Protein AF-A0A507QS22-F1 (afdb_monomer_lite)

Organism: Monascus purpureus (NCBI:txid5098)

Structure (mmCIF, N/CA/C/O backbone):
data_AF-A0A507QS22-F1
#
_entry.id   AF-A0A507QS22-F1
#
loop_
_atom_site.group_PDB
_atom_site.id
_atom_site.type_symbol
_atom_site.label_atom_id
_atom_site.label_alt_id
_atom_site.label_comp_id
_atom_site.label_asym_id
_atom_site.label_entity_id
_atom_site.label_seq_id
_atom_site.pdbx_PDB_ins_code
_atom_site.Cartn_x
_atom_site.Cartn_y
_atom_site.Cartn_z
_atom_site.occupancy
_atom_site.B_iso_or_equiv
_atom_site.auth_seq_id
_atom_site.auth_comp_id
_atom_site.auth_asym_id
_atom_site.auth_atom_id
_atom_site.pdbx_PDB_model_num
ATOM 1 N N . MET A 1 1 ? -14.151 4.323 1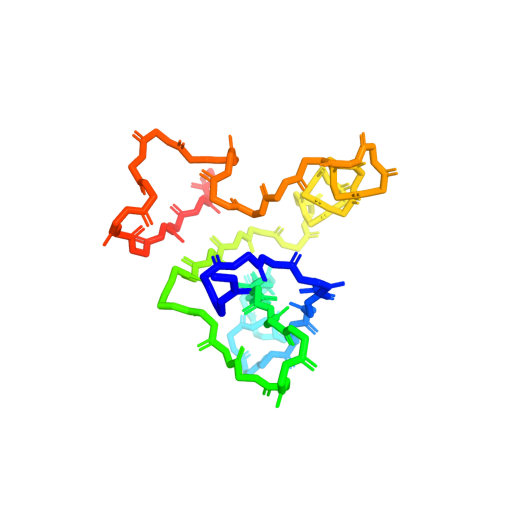4.320 1.00 65.12 1 MET A N 1
ATOM 2 C CA . MET A 1 1 ? -13.727 2.944 13.985 1.00 65.12 1 MET A CA 1
ATOM 3 C C . MET A 1 1 ? -13.560 2.679 12.482 1.00 65.12 1 MET A C 1
ATOM 5 O O . MET A 1 1 ? -12.996 1.648 12.152 1.00 65.12 1 MET A O 1
ATOM 9 N N . ASP A 1 2 ? -13.919 3.604 11.579 1.00 83.12 2 ASP A N 1
ATOM 10 C CA . ASP A 1 2 ? -13.703 3.429 10.124 1.00 83.12 2 ASP A CA 1
ATOM 11 C C . ASP A 1 2 ? -12.342 3.933 9.619 1.00 83.12 2 ASP A C 1
ATOM 13 O O . ASP A 1 2 ? -11.963 3.666 8.486 1.00 83.12 2 ASP A O 1
ATOM 17 N N . LYS A 1 3 ? -11.590 4.645 10.463 1.00 85.19 3 LYS A N 1
ATOM 18 C CA . LYS A 1 3 ? -10.261 5.179 10.132 1.00 85.19 3 LYS A CA 1
ATOM 19 C C . LYS A 1 3 ? -9.115 4.195 10.400 1.00 85.19 3 LYS A C 1
ATOM 21 O O . LYS A 1 3 ? -7.968 4.544 10.192 1.00 85.19 3 LYS A O 1
ATOM 26 N N . ARG A 1 4 ? -9.411 2.989 10.904 1.00 92.44 4 ARG A N 1
ATOM 27 C CA . ARG A 1 4 ? -8.387 1.997 11.253 1.00 92.44 4 ARG A CA 1
ATOM 28 C C . ARG A 1 4 ? -8.154 1.046 10.086 1.00 92.44 4 ARG A C 1
ATOM 30 O O . ARG A 1 4 ? -9.110 0.457 9.576 1.00 92.44 4 ARG A O 1
ATOM 37 N N . GLN A 1 5 ? -6.890 0.858 9.725 1.00 95.94 5 GLN A N 1
ATOM 38 C CA . GLN A 1 5 ? -6.477 -0.15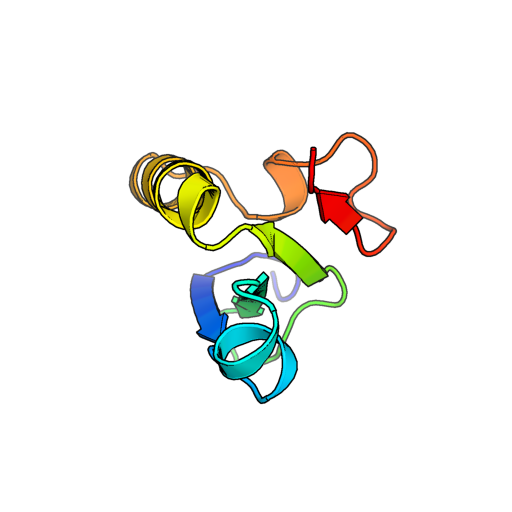3 8.762 1.00 95.94 5 GLN A CA 1
ATOM 39 C C . GLN A 1 5 ? -6.812 -1.561 9.274 1.00 95.94 5 GLN A C 1
ATOM 41 O O . GLN A 1 5 ? -6.649 -1.884 10.449 1.00 95.94 5 GLN A O 1
ATOM 46 N N . SER A 1 6 ? -7.326 -2.396 8.380 1.00 96.44 6 SER A N 1
ATOM 47 C CA . SER A 1 6 ? -7.634 -3.812 8.609 1.00 96.44 6 SER A CA 1
ATOM 48 C C . SER A 1 6 ? -6.926 -4.721 7.606 1.00 96.44 6 SER A C 1
ATOM 50 O O . SER A 1 6 ? -6.657 -5.870 7.933 1.00 96.44 6 SER A O 1
ATOM 52 N N . LEU A 1 7 ? -6.607 -4.216 6.412 1.00 96.62 7 LEU A N 1
ATOM 53 C CA . LEU A 1 7 ? -5.841 -4.919 5.384 1.00 96.62 7 LEU A CA 1
ATOM 54 C C . LEU A 1 7 ? -4.767 -3.991 4.807 1.00 96.62 7 LEU A C 1
ATOM 56 O O . LEU A 1 7 ? -5.004 -2.790 4.657 1.00 96.62 7 LEU A O 1
ATOM 60 N N . LEU A 1 8 ? -3.626 -4.572 4.439 1.00 96.94 8 LEU A N 1
ATOM 61 C CA . LEU A 1 8 ? -2.612 -3.953 3.588 1.00 96.94 8 LEU A CA 1
ATOM 62 C C . LEU A 1 8 ? -2.708 -4.571 2.188 1.00 96.94 8 LEU A C 1
ATOM 64 O O . LEU A 1 8 ? -2.649 -5.793 2.057 1.00 96.94 8 LEU A O 1
ATOM 68 N N . ILE A 1 9 ? -2.843 -3.741 1.155 1.00 96.19 9 ILE A N 1
ATOM 69 C CA . ILE A 1 9 ? -2.844 -4.168 -0.249 1.00 96.19 9 ILE A CA 1
ATOM 70 C C . ILE A 1 9 ? -1.607 -3.624 -0.954 1.00 96.19 9 ILE A C 1
ATOM 72 O O . ILE A 1 9 ? -1.298 -2.438 -0.850 1.00 96.19 9 ILE A O 1
ATOM 76 N N . LEU A 1 10 ? -0.941 -4.496 -1.709 1.00 95.06 10 LEU A N 1
ATOM 77 C CA . LEU A 1 10 ? 0.166 -4.157 -2.596 1.00 95.06 10 LEU A CA 1
ATOM 78 C C . LEU A 1 10 ? -0.346 -4.154 -4.034 1.00 95.06 10 LEU A C 1
ATOM 80 O O . LEU A 1 10 ? -0.894 -5.152 -4.503 1.00 95.06 10 LEU A O 1
ATOM 84 N N . VAL A 1 11 ? -0.167 -3.040 -4.732 1.00 94.44 11 VAL A N 1
ATOM 85 C CA . VAL A 1 11 ? -0.588 -2.882 -6.122 1.00 94.44 11 VAL A CA 1
ATOM 86 C C . VAL A 1 11 ? 0.644 -2.783 -7.008 1.00 94.44 11 VAL A C 1
ATOM 88 O O . VAL A 1 11 ? 1.425 -1.833 -6.911 1.00 94.44 11 VAL A O 1
ATOM 91 N N . ALA A 1 12 ? 0.776 -3.762 -7.901 1.00 90.06 12 ALA A N 1
ATOM 92 C CA . ALA A 1 12 ? 1.706 -3.723 -9.017 1.00 90.06 12 ALA A CA 1
ATOM 93 C C . ALA A 1 12 ? 0.990 -3.130 -10.243 1.00 90.06 12 ALA A C 1
ATOM 95 O O . ALA A 1 12 ? 0.361 -3.846 -11.018 1.00 90.06 12 ALA A O 1
ATOM 96 N N . ASP A 1 13 ? 1.012 -1.803 -10.367 1.00 89.06 13 ASP A N 1
ATOM 97 C CA . ASP A 1 13 ? 0.458 -1.090 -11.519 1.00 89.06 13 ASP A CA 1
ATOM 98 C C . ASP A 1 13 ? 1.499 -0.885 -12.631 1.00 89.06 13 ASP A C 1
ATOM 100 O O . ASP A 1 13 ? 2.614 -1.392 -12.566 1.00 89.06 13 ASP A O 1
ATOM 104 N N . ARG A 1 14 ? 1.167 -0.100 -13.660 1.00 90.06 14 ARG A N 1
ATOM 105 C CA . ARG A 1 14 ? 2.097 0.189 -14.760 1.00 90.06 14 ARG A CA 1
ATOM 106 C C . ARG A 1 14 ? 3.460 0.691 -14.266 1.00 90.06 14 ARG A C 1
ATOM 108 O O . ARG A 1 14 ? 4.483 0.164 -14.683 1.00 90.06 14 ARG A O 1
ATOM 115 N N . LYS A 1 15 ? 3.471 1.661 -13.347 1.00 84.56 15 LYS A N 1
ATOM 116 C CA . LYS A 1 15 ? 4.710 2.212 -12.781 1.00 84.56 15 LYS A CA 1
ATOM 117 C C . LYS A 1 15 ? 5.454 1.181 -11.925 1.00 84.56 15 LYS A C 1
ATOM 119 O O . LYS A 1 15 ? 6.676 1.221 -11.843 1.00 84.56 15 LYS A O 1
ATOM 124 N N . ALA A 1 16 ? 4.748 0.229 -11.318 1.00 85.12 16 ALA A N 1
ATOM 125 C CA . ALA A 1 16 ? 5.395 -0.913 -10.689 1.00 85.12 16 ALA A CA 1
ATOM 126 C C . ALA A 1 16 ? 6.128 -1.807 -11.691 1.00 85.12 16 ALA A C 1
ATOM 128 O O . ALA A 1 16 ? 7.279 -2.171 -11.473 1.00 85.12 16 ALA A O 1
ATOM 129 N N . CYS A 1 17 ? 5.463 -2.138 -12.795 1.00 85.69 17 CYS A N 1
ATOM 130 C CA . CYS A 1 17 ? 6.004 -3.034 -13.808 1.00 85.69 17 CYS A CA 1
ATOM 131 C C . CYS A 1 17 ? 7.122 -2.401 -14.646 1.00 85.69 17 CYS A C 1
ATOM 133 O O . CYS A 1 17 ? 8.037 -3.110 -15.050 1.00 85.69 17 CYS A O 1
ATOM 135 N N . GLU A 1 18 ? 7.043 -1.099 -14.926 1.00 91.25 18 GLU A N 1
ATOM 136 C CA . GLU A 1 18 ? 8.011 -0.391 -15.774 1.00 91.25 18 GLU A CA 1
ATOM 137 C C . GLU A 1 18 ? 9.199 0.151 -14.967 1.00 91.25 18 GLU A C 1
ATOM 139 O O . GLU A 1 18 ? 10.343 -0.001 -15.388 1.00 91.25 18 GLU A O 1
ATOM 144 N N . ASP A 1 19 ? 8.938 0.719 -13.787 1.00 89.00 19 ASP A N 1
ATOM 145 C CA . ASP A 1 19 ? 9.932 1.483 -13.023 1.00 89.00 19 ASP A CA 1
ATOM 146 C C . ASP A 1 19 ? 10.276 0.834 -11.666 1.00 89.00 19 ASP A C 1
ATOM 148 O O . ASP A 1 19 ? 10.978 1.430 -10.849 1.00 89.00 19 ASP A O 1
ATOM 152 N N . GLY A 1 20 ? 9.755 -0.367 -11.387 1.00 90.56 20 GLY A N 1
ATOM 153 C CA . GLY A 1 20 ? 10.085 -1.127 -10.179 1.00 90.56 20 GLY A CA 1
ATOM 154 C C . GLY A 1 20 ? 9.514 -0.547 -8.884 1.00 90.56 20 GLY A C 1
ATOM 155 O O . GLY A 1 20 ? 10.116 -0.717 -7.831 1.00 90.56 20 GLY A O 1
ATOM 156 N N . TRP A 1 21 ? 8.373 0.140 -8.927 1.00 92.75 21 TRP A N 1
ATOM 157 C CA . TRP A 1 21 ? 7.695 0.667 -7.730 1.00 92.75 21 TRP A CA 1
ATOM 158 C C . TRP A 1 21 ? 6.633 -0.290 -7.180 1.00 92.75 21 TRP A C 1
ATOM 160 O O . TRP A 1 21 ? 6.215 -1.221 -7.845 1.00 92.75 21 TRP A O 1
ATOM 170 N N . VAL A 1 22 ? 6.121 -0.045 -5.980 1.00 93.69 22 VAL A N 1
ATOM 171 C CA . VAL A 1 22 ? 4.942 -0.726 -5.431 1.00 93.69 22 VAL A CA 1
ATOM 172 C C . VAL A 1 22 ? 4.091 0.293 -4.694 1.00 93.69 22 VAL A C 1
ATOM 174 O O . VAL A 1 22 ? 4.597 1.066 -3.880 1.00 93.69 22 VAL A O 1
ATOM 177 N N . LEU A 1 2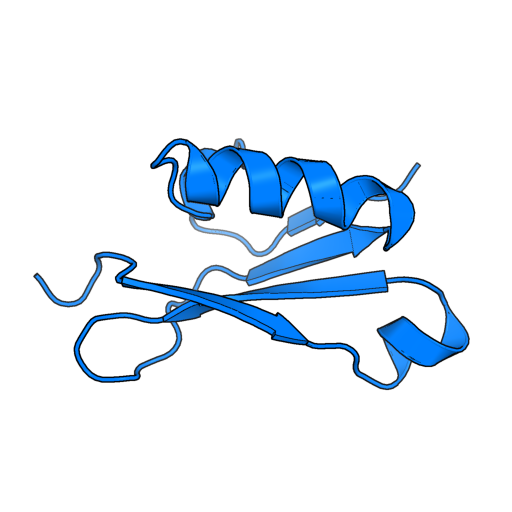3 ? 2.790 0.304 -4.980 1.00 94.75 23 LEU A N 1
ATOM 178 C CA . LEU A 1 23 ? 1.823 1.120 -4.255 1.00 94.75 23 LEU A CA 1
ATOM 179 C C . LEU A 1 23 ? 1.218 0.309 -3.105 1.00 94.75 23 LEU A C 1
ATOM 181 O O . LEU A 1 23 ? 0.629 -0.747 -3.325 1.00 94.75 23 LEU A O 1
ATOM 185 N N . HIS A 1 24 ? 1.335 0.835 -1.894 1.00 95.50 24 HIS A N 1
ATOM 186 C CA . HIS A 1 24 ? 0.770 0.294 -0.669 1.00 95.50 24 HIS A CA 1
ATOM 187 C C . HIS A 1 24 ? -0.517 1.054 -0.340 1.00 95.50 24 HIS A C 1
ATOM 189 O O . HIS A 1 24 ? -0.528 2.287 -0.299 1.00 95.50 24 HIS A O 1
ATOM 195 N N . LEU A 1 25 ? -1.602 0.316 -0.107 1.00 96.31 25 LEU A N 1
ATOM 196 C CA . LEU A 1 25 ? -2.905 0.861 0.263 1.00 96.31 25 LEU A CA 1
ATOM 197 C C . LEU A 1 25 ? -3.384 0.240 1.570 1.00 96.31 25 LEU A C 1
ATOM 199 O O . LEU A 1 25 ? -3.436 -0.984 1.711 1.00 96.31 25 LEU A O 1
ATOM 203 N N . ALA A 1 26 ? -3.803 1.094 2.496 1.00 96.00 26 ALA A N 1
ATOM 204 C CA . ALA A 1 26 ? -4.487 0.679 3.706 1.00 96.00 26 ALA A CA 1
ATOM 205 C C . ALA A 1 26 ? -5.996 0.599 3.447 1.00 96.00 26 ALA A C 1
ATOM 207 O O . ALA A 1 26 ? -6.601 1.540 2.935 1.00 96.00 26 ALA A O 1
ATOM 208 N N . ILE A 1 27 ? -6.621 -0.520 3.810 1.00 96.38 27 ILE A N 1
ATOM 209 C CA . ILE A 1 27 ? -8.067 -0.720 3.666 1.00 96.38 27 ILE A CA 1
ATOM 210 C C . ILE A 1 27 ? -8.685 -0.973 5.037 1.00 96.38 27 ILE A C 1
ATOM 212 O O . ILE A 1 27 ? -8.163 -1.759 5.828 1.00 96.38 27 ILE A O 1
ATOM 216 N N . ASN A 1 28 ? -9.807 -0.316 5.328 1.00 96.38 28 ASN A N 1
ATOM 217 C CA . ASN A 1 28 ? -10.536 -0.503 6.581 1.00 96.38 28 ASN A CA 1
ATOM 218 C C . ASN A 1 28 ? -11.456 -1.741 6.555 1.00 96.38 28 ASN A C 1
ATOM 220 O O . ASN A 1 28 ? -11.686 -2.368 5.522 1.00 96.38 28 ASN A O 1
ATOM 224 N N . ARG A 1 29 ? -12.071 -2.063 7.698 1.00 95.88 29 ARG A N 1
ATOM 225 C CA . ARG A 1 29 ? -13.010 -3.197 7.844 1.00 95.88 29 ARG A CA 1
ATOM 226 C C . ARG A 1 29 ? -14.240 -3.167 6.925 1.00 95.88 29 ARG A C 1
ATOM 228 O O . ARG A 1 29 ? -14.952 -4.162 6.850 1.00 95.88 29 ARG A O 1
ATOM 235 N N . LYS A 1 30 ? -14.545 -2.026 6.299 1.00 96.38 30 LYS A N 1
ATOM 236 C CA . LYS A 1 30 ? -15.656 -1.864 5.348 1.00 96.38 30 LYS A CA 1
ATOM 237 C C . LYS A 1 30 ? -15.210 -2.060 3.894 1.00 96.38 30 LYS A C 1
ATOM 239 O O . LYS A 1 30 ? -16.029 -1.900 2.998 1.00 96.38 30 LYS A O 1
ATOM 244 N N . GLY A 1 31 ? -13.935 -2.372 3.653 1.00 94.75 31 GLY A N 1
ATOM 245 C CA . GLY A 1 31 ? -13.380 -2.479 2.304 1.00 94.75 31 GLY A CA 1
ATOM 246 C C . GLY A 1 31 ? -13.074 -1.125 1.656 1.00 94.75 31 GLY A C 1
ATOM 247 O O . GLY A 1 31 ? -12.879 -1.064 0.447 1.00 94.75 31 GLY A O 1
ATOM 248 N N . GLN A 1 32 ? -13.044 -0.034 2.427 1.00 96.25 32 GLN A N 1
ATOM 249 C CA . GLN A 1 32 ? -12.749 1.302 1.906 1.00 96.25 32 GLN A CA 1
ATOM 250 C C . GLN A 1 32 ? -11.248 1.578 1.981 1.00 96.25 32 GLN A C 1
ATOM 252 O O . GLN A 1 32 ? -10.625 1.335 3.017 1.00 96.25 32 GLN A O 1
ATOM 257 N N . ILE A 1 33 ? -10.694 2.121 0.897 1.00 94.88 33 ILE A N 1
ATOM 258 C CA . ILE A 1 33 ? -9.312 2.608 0.852 1.00 94.88 33 ILE A CA 1
ATOM 259 C C . ILE A 1 33 ? -9.206 3.839 1.760 1.00 94.88 33 ILE A C 1
ATOM 261 O O . ILE A 1 33 ? -10.006 4.770 1.643 1.00 94.88 33 ILE A O 1
ATOM 265 N N . LEU A 1 34 ? -8.240 3.829 2.676 1.00 94.50 34 LEU A N 1
ATOM 266 C CA . LEU A 1 34 ? -7.921 4.976 3.519 1.00 94.50 34 LEU A CA 1
ATOM 267 C C . LEU A 1 34 ? -7.171 6.049 2.708 1.00 94.50 34 LEU A C 1
ATOM 269 O O . LEU A 1 34 ? -6.547 5.714 1.702 1.00 94.50 34 LEU A O 1
ATOM 273 N N . PRO A 1 35 ? -7.239 7.334 3.108 1.00 91.69 35 PRO A N 1
ATOM 274 C CA . PRO A 1 35 ? -6.671 8.425 2.316 1.00 91.69 35 PRO A CA 1
ATOM 275 C C . PRO A 1 35 ? -5.173 8.282 2.057 1.00 91.69 35 PRO A C 1
ATOM 277 O O . PRO A 1 35 ? -4.758 8.519 0.930 1.00 91.69 35 PRO A O 1
ATOM 280 N N . PHE A 1 36 ? -4.413 7.855 3.071 1.00 93.06 36 PHE A N 1
ATOM 281 C CA . PHE A 1 36 ? -2.962 7.731 3.005 1.00 93.06 36 PHE A CA 1
ATOM 282 C C . PHE A 1 36 ? -2.514 6.625 2.046 1.00 93.06 36 PHE A C 1
ATOM 284 O O . PHE A 1 36 ? -2.934 5.464 2.161 1.00 93.06 36 PHE A O 1
ATOM 291 N N . ARG A 1 37 ? -1.624 6.986 1.122 1.00 92.69 37 ARG A N 1
ATOM 292 C CA . ARG A 1 37 ? -1.001 6.083 0.156 1.00 92.69 37 ARG A CA 1
ATOM 293 C C . ARG A 1 37 ? 0.509 6.208 0.240 1.00 92.69 37 ARG A C 1
ATOM 295 O O . ARG A 1 37 ? 1.065 7.299 0.321 1.00 92.69 37 ARG A O 1
ATOM 302 N N . MET A 1 38 ? 1.181 5.072 0.129 1.00 93.25 38 MET A N 1
ATOM 303 C CA . MET A 1 38 ? 2.638 5.024 0.118 1.00 93.25 38 MET A CA 1
ATOM 304 C C . MET A 1 38 ? 3.107 4.326 -1.144 1.00 93.25 38 MET A C 1
ATOM 306 O O . MET A 1 38 ? 2.670 3.215 -1.451 1.00 93.25 38 MET A O 1
ATOM 310 N N . ARG A 1 39 ? 4.025 4.953 -1.873 1.00 92.81 39 ARG A N 1
ATOM 311 C CA . ARG A 1 39 ? 4.711 4.308 -2.985 1.00 92.81 39 ARG A CA 1
ATOM 312 C C . ARG A 1 39 ? 6.192 4.188 -2.677 1.00 92.81 39 ARG A C 1
ATOM 314 O O . ARG A 1 39 ? 6.834 5.159 -2.297 1.00 92.81 39 ARG A O 1
ATOM 321 N N . ASP A 1 40 ? 6.711 2.986 -2.853 1.00 91.25 40 ASP A N 1
ATOM 322 C CA . ASP A 1 40 ? 8.089 2.651 -2.509 1.00 91.25 40 ASP A CA 1
ATOM 323 C C . ASP A 1 40 ? 8.717 1.814 -3.625 1.00 91.25 40 ASP A C 1
ATOM 325 O O . ASP A 1 40 ? 8.007 1.280 -4.482 1.00 91.25 40 ASP A O 1
ATOM 329 N N . GLN A 1 41 ? 10.038 1.702 -3.635 1.00 90.50 41 GLN A N 1
ATOM 330 C CA . GLN A 1 41 ? 10.748 0.777 -4.509 1.00 90.50 41 GLN A CA 1
ATOM 331 C C . GLN A 1 41 ? 10.348 -0.670 -4.191 1.00 90.50 41 GLN A C 1
ATOM 333 O O . GLN A 1 41 ? 10.183 -1.057 -3.034 1.00 90.50 41 GLN A O 1
ATOM 338 N N . ALA A 1 42 ? 10.241 -1.514 -5.216 1.00 86.94 42 ALA A N 1
ATOM 339 C CA . ALA A 1 42 ? 9.877 -2.922 -5.068 1.00 86.94 42 ALA A CA 1
ATOM 340 C C . ALA A 1 42 ? 10.851 -3.673 -4.151 1.00 86.94 42 ALA A C 1
ATOM 342 O O . ALA A 1 42 ? 10.434 -4.555 -3.403 1.00 86.94 42 ALA A O 1
ATOM 343 N N . LEU A 1 43 ? 12.125 -3.266 -4.147 1.00 84.75 43 LEU A N 1
ATOM 344 C CA . LEU A 1 43 ? 13.144 -3.786 -3.236 1.00 84.75 43 LEU A CA 1
ATOM 345 C C . LEU A 1 43 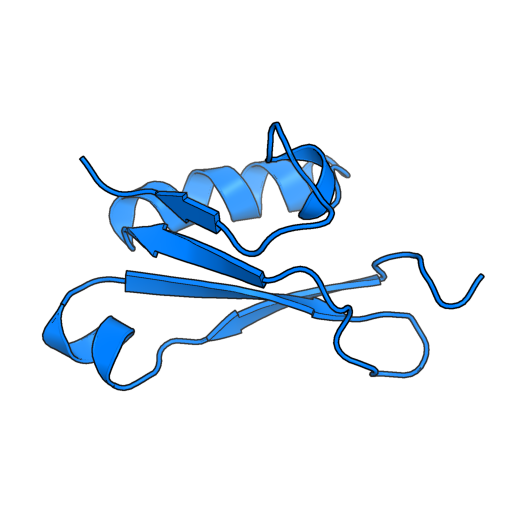? 12.826 -3.504 -1.756 1.00 84.75 43 LEU A C 1
ATOM 347 O O . LEU A 1 43 ? 13.159 -4.316 -0.900 1.00 84.75 43 LEU A O 1
ATOM 351 N N . ALA A 1 44 ? 12.180 -2.378 -1.451 1.00 84.56 44 ALA A N 1
ATOM 352 C CA . ALA A 1 44 ? 11.843 -1.957 -0.091 1.00 84.56 44 ALA A CA 1
ATOM 353 C C . ALA A 1 44 ? 10.461 -2.457 0.380 1.00 84.56 44 ALA A C 1
ATOM 355 O O . ALA A 1 44 ? 10.149 -2.402 1.570 1.00 84.56 44 ALA A O 1
ATOM 356 N N . CYS A 1 45 ? 9.657 -3.033 -0.522 1.00 88.44 45 CYS A N 1
ATOM 357 C CA . CYS A 1 45 ? 8.325 -3.576 -0.233 1.00 88.44 45 CYS A CA 1
ATOM 358 C C . CYS A 1 45 ? 8.320 -4.564 0.950 1.00 88.44 45 CYS A C 1
ATOM 360 O O . CYS A 1 45 ? 7.424 -4.536 1.796 1.00 88.44 45 CYS A O 1
ATOM 362 N N . THR A 1 46 ? 9.358 -5.398 1.071 1.00 90.81 46 THR A N 1
ATOM 363 C CA . THR A 1 46 ? 9.482 -6.372 2.167 1.00 90.81 46 THR A CA 1
ATOM 364 C C . THR A 1 46 ? 9.497 -5.721 3.547 1.00 90.81 46 THR A C 1
ATOM 366 O O . THR A 1 46 ? 8.999 -6.320 4.497 1.00 90.81 46 THR A O 1
ATOM 369 N N . THR A 1 47 ? 10.026 -4.501 3.668 1.00 91.12 47 THR A N 1
ATOM 370 C CA . THR A 1 47 ? 10.075 -3.760 4.934 1.00 91.12 47 THR A CA 1
ATOM 371 C C . THR A 1 47 ? 8.673 -3.365 5.386 1.00 91.12 47 THR A C 1
ATOM 373 O O . THR A 1 47 ? 8.287 -3.672 6.511 1.00 91.12 47 THR A O 1
ATOM 376 N N . ASN A 1 48 ? 7.871 -2.772 4.495 1.00 91.38 48 ASN A N 1
ATOM 377 C CA . ASN A 1 48 ? 6.496 -2.365 4.808 1.00 91.38 48 ASN A CA 1
ATOM 378 C C . ASN A 1 48 ? 5.581 -3.567 5.075 1.00 91.38 48 ASN A C 1
ATOM 380 O O . ASN A 1 48 ? 4.742 -3.530 5.975 1.00 91.38 48 ASN A O 1
ATOM 384 N N . VAL A 1 49 ? 5.774 -4.667 4.342 1.00 93.44 49 VAL A N 1
ATOM 385 C CA . VAL A 1 49 ? 5.071 -5.929 4.615 1.00 93.44 49 VAL A CA 1
ATOM 386 C C . VAL A 1 49 ? 5.476 -6.500 5.973 1.00 93.44 49 VAL A C 1
ATOM 388 O O . VAL A 1 49 ? 4.611 -6.922 6.736 1.00 93.44 49 VAL A O 1
ATOM 391 N N . GLY A 1 50 ? 6.771 -6.494 6.295 1.00 95.25 50 GLY A N 1
ATOM 392 C CA . GLY A 1 50 ? 7.280 -6.945 7.589 1.00 95.25 50 GLY A CA 1
ATOM 393 C C . GLY A 1 50 ? 6.708 -6.134 8.753 1.00 95.25 50 GLY A C 1
ATOM 394 O O . GLY A 1 50 ? 6.231 -6.722 9.721 1.00 95.25 50 GLY A O 1
ATOM 395 N N . ALA A 1 51 ? 6.678 -4.805 8.624 1.00 94.50 51 ALA A N 1
ATOM 396 C CA . ALA A 1 51 ? 6.057 -3.898 9.588 1.00 94.50 51 ALA A CA 1
ATOM 397 C C . ALA A 1 51 ? 4.575 -4.242 9.819 1.00 94.50 51 ALA A C 1
ATOM 399 O O . ALA A 1 51 ? 4.146 -4.418 10.961 1.00 94.50 51 ALA A O 1
ATOM 400 N N . TRP A 1 52 ? 3.815 -4.456 8.738 1.00 96.12 52 TRP A N 1
ATOM 401 C CA . TRP A 1 52 ? 2.407 -4.853 8.824 1.00 96.12 52 TRP A CA 1
ATOM 402 C C . TRP A 1 52 ? 2.200 -6.203 9.511 1.00 96.12 52 TRP A C 1
ATOM 404 O O . TRP A 1 52 ? 1.338 -6.329 10.380 1.00 96.12 52 TRP A O 1
ATOM 414 N N . LEU A 1 53 ? 3.009 -7.210 9.175 1.00 96.06 53 LEU A N 1
ATOM 415 C CA . LEU A 1 53 ? 2.975 -8.506 9.861 1.00 96.06 53 LEU A CA 1
ATOM 416 C C . LEU A 1 53 ? 3.361 -8.385 11.346 1.00 96.06 53 LEU A C 1
ATOM 418 O O . LEU A 1 53 ? 2.885 -9.170 12.164 1.00 96.06 53 LEU A O 1
ATOM 422 N N . GLY A 1 54 ? 4.174 -7.385 11.696 1.00 96.12 54 GLY A N 1
ATOM 423 C CA . GLY A 1 54 ? 4.501 -6.991 13.068 1.00 96.12 54 GLY A CA 1
ATOM 424 C C . GLY A 1 54 ? 3.418 -6.165 13.775 1.00 96.12 54 GLY A C 1
ATOM 425 O O . GLY A 1 54 ? 3.570 -5.861 14.957 1.00 96.12 54 GLY A O 1
ATOM 426 N N . GLY A 1 55 ? 2.324 -5.826 13.088 1.00 95.00 55 GLY A N 1
ATOM 427 C CA . GLY A 1 55 ? 1.177 -5.107 13.643 1.00 95.00 55 GLY A CA 1
ATOM 428 C C . GLY A 1 55 ? 1.193 -3.589 13.453 1.00 95.00 55 GLY A C 1
ATOM 429 O O . GLY A 1 55 ? 0.275 -2.939 13.951 1.00 95.00 55 GLY A O 1
ATOM 430 N N . GLN A 1 56 ? 2.181 -3.038 12.740 1.00 95.56 56 GLN A N 1
ATOM 431 C CA . GLN A 1 56 ? 2.252 -1.607 12.425 1.00 95.56 56 GLN A CA 1
ATOM 432 C C . GLN A 1 56 ? 1.369 -1.271 11.223 1.00 95.56 56 GLN A C 1
ATOM 434 O O . GLN A 1 56 ? 1.438 -1.937 10.187 1.00 95.56 56 GLN A O 1
ATOM 439 N N . THR A 1 57 ? 0.524 -0.253 11.345 1.00 94.88 57 THR A N 1
ATOM 440 C CA . THR A 1 57 ? -0.291 0.243 10.234 1.00 94.88 57 THR A CA 1
ATOM 441 C C . THR A 1 57 ? 0.548 1.081 9.273 1.00 94.88 57 THR A C 1
ATOM 443 O O . THR A 1 57 ? 1.636 1.547 9.591 1.00 94.88 57 THR A O 1
ATOM 446 N N . LEU A 1 58 ? 0.068 1.236 8.040 1.00 94.25 58 LEU A N 1
ATOM 447 C CA . LEU A 1 58 ? 0.842 1.857 6.967 1.00 94.25 58 LEU A CA 1
ATOM 448 C C . LEU A 1 58 ? 1.200 3.320 7.282 1.00 94.25 58 LEU A C 1
ATOM 450 O O . LEU A 1 58 ? 2.292 3.767 6.952 1.00 94.25 58 LEU A O 1
ATOM 454 N N . ASP A 1 59 ? 0.299 4.044 7.945 1.00 92.94 59 ASP A N 1
ATOM 455 C CA . ASP A 1 59 ? 0.475 5.427 8.401 1.00 92.94 59 ASP A CA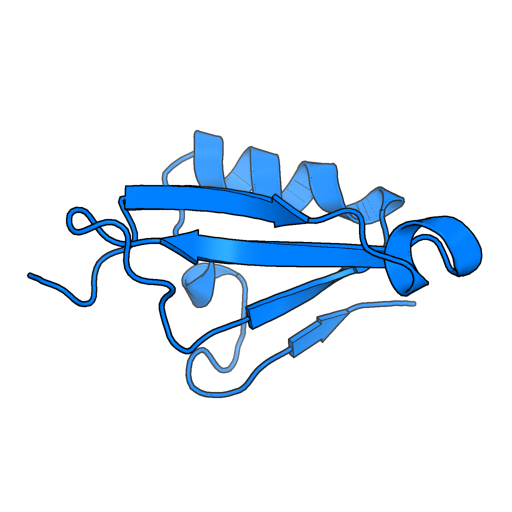 1
ATOM 456 C C . ASP A 1 59 ? 1.515 5.581 9.526 1.00 92.94 59 ASP A C 1
ATOM 458 O O . ASP A 1 59 ? 2.059 6.666 9.702 1.00 92.94 59 ASP A O 1
ATOM 462 N N . GLU A 1 60 ? 1.862 4.506 10.240 1.00 92.75 60 GLU A N 1
ATOM 463 C CA . GLU A 1 60 ? 2.960 4.514 11.218 1.00 92.75 60 GLU A CA 1
ATOM 464 C C . GLU A 1 60 ? 4.345 4.470 10.545 1.00 92.75 60 GLU A C 1
ATOM 466 O O . GLU A 1 60 ? 5.354 4.764 11.186 1.00 92.75 60 GLU A O 1
ATOM 471 N N . ASN A 1 61 ? 4.408 4.163 9.243 1.00 89.75 61 ASN A N 1
ATOM 472 C CA . ASN A 1 61 ? 5.656 4.062 8.478 1.00 89.75 61 ASN A CA 1
ATOM 473 C C . ASN A 1 61 ? 6.055 5.384 7.792 1.00 89.75 61 ASN A C 1
ATOM 475 O O . ASN A 1 61 ? 6.887 5.390 6.885 1.00 89.75 61 ASN A O 1
ATOM 479 N N . THR A 1 62 ? 5.459 6.510 8.186 1.00 88.50 62 THR A N 1
ATOM 480 C CA . THR A 1 62 ? 5.752 7.840 7.635 1.00 88.50 62 THR A CA 1
ATOM 481 C C . THR A 1 62 ? 5.899 8.876 8.744 1.00 88.50 62 THR A C 1
ATOM 483 O O . THR A 1 62 ? 5.316 8.758 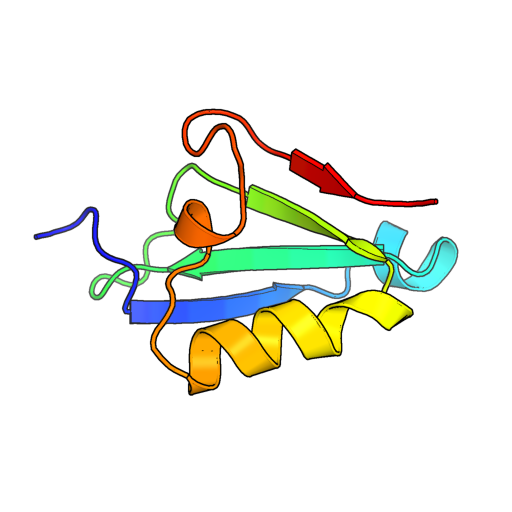9.818 1.00 88.50 62 THR A O 1
ATOM 486 N N . ALA A 1 63 ? 6.670 9.930 8.472 1.00 85.94 63 ALA A N 1
ATOM 487 C CA . ALA A 1 63 ? 6.737 11.104 9.340 1.00 85.94 63 ALA A CA 1
ATOM 488 C C . ALA A 1 63 ? 5.490 12.003 9.219 1.00 85.94 63 ALA A C 1
ATOM 490 O O . ALA A 1 63 ? 5.216 12.782 10.130 1.00 85.94 63 ALA A O 1
ATOM 491 N N . ASN A 1 64 ? 4.752 11.907 8.105 1.00 87.19 64 ASN A N 1
ATOM 492 C CA . ASN A 1 64 ? 3.518 12.650 7.863 1.00 87.19 64 ASN A CA 1
ATOM 493 C C . ASN A 1 64 ? 2.427 11.709 7.307 1.00 87.19 64 ASN A C 1
ATOM 495 O O . ASN A 1 64 ? 2.463 11.385 6.120 1.00 87.19 64 ASN A O 1
ATOM 499 N N . PRO A 1 65 ? 1.484 11.238 8.142 1.00 84.62 65 PRO A N 1
ATOM 500 C CA . PRO A 1 65 ? 0.417 10.320 7.729 1.00 84.62 65 PRO A CA 1
ATOM 501 C C . PRO A 1 65 ? -0.741 10.994 6.983 1.00 84.62 65 PRO A C 1
ATOM 503 O O . PRO A 1 65 ? -1.600 10.301 6.437 1.00 84.62 65 PRO A O 1
ATOM 506 N N . ASP A 1 66 ? -0.780 12.328 6.949 1.00 87.06 66 ASP A N 1
ATOM 507 C CA . ASP A 1 66 ? -1.823 13.089 6.254 1.00 87.06 66 ASP A CA 1
ATOM 508 C C . ASP A 1 66 ? -1.472 13.376 4.782 1.00 87.06 66 ASP A C 1
ATOM 510 O O . ASP A 1 66 ? -2.305 13.883 4.028 1.00 87.06 66 ASP A O 1
ATOM 514 N N . GLU A 1 67 ? -0.257 13.028 4.355 1.00 87.31 67 GLU A N 1
ATOM 515 C CA . GLU A 1 67 ? 0.242 13.240 2.998 1.00 87.31 67 GLU A CA 1
ATOM 516 C C . GLU A 1 67 ? 0.710 11.929 2.381 1.00 87.31 67 GLU A C 1
ATOM 518 O O . GLU A 1 67 ? 1.373 11.131 3.034 1.00 87.31 67 GLU A O 1
ATOM 523 N N . ASP A 1 68 ? 0.408 11.719 1.101 1.00 89.00 68 ASP A N 1
ATOM 524 C CA . ASP A 1 68 ? 0.955 10.585 0.362 1.00 89.00 68 ASP A CA 1
ATOM 525 C C . ASP A 1 68 ? 2.482 10.688 0.282 1.00 89.00 68 ASP A C 1
ATOM 527 O O . ASP A 1 68 ? 3.038 11.754 0.010 1.00 89.00 68 ASP A O 1
ATOM 531 N N . VAL A 1 69 ? 3.167 9.558 0.452 1.00 90.25 69 VAL A N 1
ATOM 532 C CA . VAL A 1 69 ? 4.636 9.515 0.457 1.00 90.25 69 VAL A CA 1
ATOM 533 C C . VAL A 1 69 ? 5.210 8.677 -0.675 1.00 90.25 69 VAL A C 1
ATOM 535 O O . VAL A 1 69 ? 4.626 7.686 -1.126 1.00 90.25 69 VAL A O 1
ATOM 538 N N . PHE A 1 70 ? 6.395 9.092 -1.118 1.00 87.31 70 PHE A N 1
ATOM 539 C CA . PHE A 1 70 ? 7.178 8.458 -2.169 1.00 87.31 70 PHE A CA 1
ATOM 540 C C . PHE A 1 70 ? 8.603 8.226 -1.657 1.00 87.31 70 PHE A C 1
ATOM 542 O O . PHE A 1 70 ? 9.344 9.188 -1.461 1.00 87.31 70 PHE A O 1
ATOM 549 N N . TYR A 1 71 ? 8.987 6.967 -1.450 1.00 79.88 71 TYR A N 1
ATOM 550 C CA . TYR A 1 71 ? 10.332 6.596 -1.007 1.00 79.88 71 TYR A CA 1
ATOM 551 C C . TYR A 1 71 ? 11.100 5.904 -2.134 1.00 79.88 71 TYR A C 1
ATOM 553 O O . TYR A 1 71 ? 10.680 4.885 -2.669 1.00 79.88 71 TYR A O 1
ATOM 561 N N . GLY A 1 72 ? 12.232 6.479 -2.524 1.00 69.38 72 GLY A N 1
ATOM 562 C CA . GLY A 1 72 ? 13.161 5.895 -3.483 1.00 69.38 72 GLY A CA 1
ATOM 563 C C . GLY A 1 72 ? 14.505 6.589 -3.338 1.00 69.38 72 GLY A C 1
ATOM 564 O O . GLY A 1 72 ? 14.539 7.817 -3.259 1.00 69.38 72 GLY A O 1
ATOM 565 N N . ASN A 1 73 ? 15.574 5.802 -3.223 1.00 54.84 73 ASN A N 1
ATOM 566 C CA . ASN A 1 73 ? 16.942 6.317 -3.306 1.00 54.84 73 ASN A CA 1
ATOM 567 C C . ASN A 1 73 ? 17.204 6.956 -4.671 1.00 54.84 73 ASN A C 1
ATOM 569 O O . ASN A 1 73 ? 16.680 6.417 -5.673 1.00 54.84 73 ASN A O 1
#

Secondary structure (DSSP, 8-state):
-TTSEEEEEEE--HHHHHH-EEEEEEEETTSPEEEEEEEEETTTHHHHHHHHHTT--GGGGSS-TTS-EEE--

Sequence (73 aa):
MDKRQSLLILVADRKACEDGWVLHLAINRKGQILPFRMRDQALACTTNVGAWLGGQTLDENTANPDEDVFYGN

Radius of gyration: 11.75 Å; chains: 1; bounding box: 33×22×30 Å

Foldseek 3Di:
DQQDFDDWDWDCDPCCVPVQKIKIWGAGPVRDTHPEIEIEGNVCVVVQVVCVVVVHDNLNVDPDRNDHYYDDD

pLDDT: mean 90.53, std 7.08, range [54.84, 96.94]